Protein AF-A0A966CI33-F1 (afdb_monomer_lite)

Foldseek 3Di:
DPVVVVVVVVCVCVVVVLVVLLVCVVPDPLVRVLCCVVVVVVVVCVVVVVVDDDDDQDPVNVCCCVVVCVVVNRVVVSVVLSVVSNVDPSVVSVVVVVCVVVVVVVVCVVPVD

Secondary structure (DSSP, 8-state):
--HHHHHHHHHHHHHHHHHHHHHHHHHS-HHHHHHHHHHHHHHHHHHHHTTS-PPPPPHHHHHIIIIIIIIIIIIIHHHHHHHHHHHS-TTHHHHHHTTHHHHHHHHHHHH--

Structure (mmCIF, N/CA/C/O backbone):
data_AF-A0A966CI33-F1
#
_entry.id   AF-A0A966CI33-F1
#
loop_
_atom_site.group_PDB
_atom_site.id
_atom_site.type_symbol
_atom_site.label_atom_id
_atom_site.label_alt_id
_atom_site.label_comp_id
_atom_site.label_asym_id
_atom_site.label_entity_id
_atom_site.label_seq_id
_atom_site.pdbx_PDB_ins_code
_atom_site.Cartn_x
_atom_site.Cartn_y
_atom_site.Cartn_z
_atom_site.occupancy
_atom_site.B_iso_or_equiv
_atom_site.auth_seq_id
_atom_site.auth_comp_id
_atom_site.auth_asym_id
_atom_site.auth_atom_id
_atom_site.pdbx_PDB_model_num
ATOM 1 N N . MET A 1 1 ? -10.835 -20.663 7.888 1.00 69.69 1 MET A N 1
ATOM 2 C CA . MET A 1 1 ? -9.778 -20.765 6.856 1.00 69.69 1 MET A CA 1
ATOM 3 C C . MET A 1 1 ? -8.438 -20.854 7.567 1.00 69.69 1 MET A C 1
ATOM 5 O O . MET A 1 1 ? -8.231 -20.076 8.489 1.00 69.69 1 MET A O 1
ATOM 9 N N . ASN A 1 2 ? -7.576 -21.813 7.215 1.00 91.31 2 ASN A N 1
ATOM 10 C CA . ASN A 1 2 ? -6.251 -21.931 7.834 1.00 91.31 2 ASN A CA 1
ATOM 11 C C . ASN A 1 2 ? -5.425 -20.664 7.500 1.00 91.31 2 ASN A C 1
ATOM 13 O O . ASN A 1 2 ? -5.321 -20.342 6.313 1.00 91.31 2 ASN A O 1
ATOM 17 N N . PRO A 1 3 ? -4.858 -19.942 8.490 1.00 91.00 3 PRO A N 1
ATOM 18 C CA . PRO A 1 3 ? -4.062 -18.733 8.253 1.00 91.00 3 PRO A CA 1
ATOM 19 C C . PRO A 1 3 ? -2.930 -18.931 7.237 1.00 91.00 3 PRO A C 1
ATOM 21 O O . PRO A 1 3 ? -2.667 -18.043 6.430 1.00 91.00 3 PRO A O 1
ATOM 24 N N . ILE A 1 4 ? -2.316 -20.118 7.214 1.00 93.44 4 ILE A N 1
ATOM 25 C CA . ILE A 1 4 ? -1.235 -20.462 6.279 1.00 93.44 4 ILE A CA 1
ATOM 26 C C . ILE A 1 4 ? -1.741 -20.429 4.834 1.00 93.44 4 ILE A C 1
ATOM 28 O O . ILE A 1 4 ? -1.097 -19.857 3.959 1.00 93.44 4 ILE A O 1
ATOM 32 N N . LEU A 1 5 ? -2.931 -20.981 4.585 1.00 94.12 5 LEU A N 1
ATOM 33 C CA . LEU A 1 5 ? -3.523 -20.994 3.249 1.00 94.12 5 LEU A CA 1
ATOM 34 C C . LEU A 1 5 ? -3.827 -19.571 2.761 1.00 94.12 5 LEU A C 1
ATOM 36 O O . LEU A 1 5 ? -3.562 -19.245 1.607 1.00 94.12 5 LEU A O 1
ATOM 40 N N . ALA A 1 6 ? -4.322 -18.706 3.651 1.00 92.38 6 ALA A N 1
ATOM 41 C CA . ALA A 1 6 ? -4.566 -17.301 3.332 1.00 92.38 6 ALA A CA 1
ATOM 42 C C . ALA A 1 6 ? -3.267 -16.565 2.956 1.00 92.38 6 ALA A C 1
ATOM 44 O O . ALA A 1 6 ? -3.249 -15.805 1.988 1.00 92.38 6 ALA A O 1
ATOM 45 N N . LEU A 1 7 ? -2.171 -16.827 3.678 1.00 92.81 7 LEU A N 1
ATOM 46 C CA . LEU A 1 7 ? -0.857 -16.250 3.384 1.00 92.81 7 LEU A CA 1
ATOM 47 C C . LEU A 1 7 ? -0.289 -16.739 2.049 1.00 92.81 7 LEU A C 1
ATOM 49 O O . LEU A 1 7 ? 0.270 -15.936 1.304 1.00 92.81 7 LEU A O 1
ATOM 53 N N . ILE A 1 8 ? -0.445 -18.023 1.720 1.00 93.88 8 ILE A N 1
ATOM 54 C CA . ILE A 1 8 ? 0.005 -18.574 0.434 1.00 93.88 8 ILE A CA 1
ATOM 55 C C . ILE A 1 8 ? -0.728 -17.88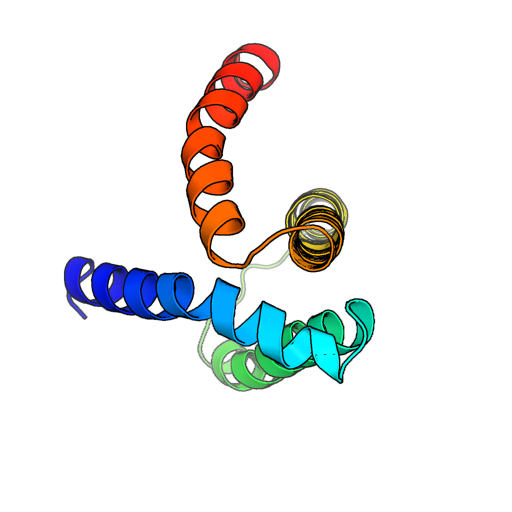5 -0.722 1.00 93.88 8 ILE A C 1
ATOM 57 O O . ILE A 1 8 ? -0.089 -17.400 -1.655 1.00 93.88 8 ILE A O 1
ATOM 61 N N . ILE A 1 9 ? -2.057 -17.769 -0.630 1.00 93.88 9 ILE A N 1
ATOM 62 C CA . ILE A 1 9 ? -2.875 -17.091 -1.646 1.00 93.88 9 ILE A CA 1
ATOM 63 C C . ILE A 1 9 ? -2.458 -15.621 -1.780 1.00 93.88 9 ILE A C 1
ATOM 65 O O . ILE A 1 9 ? -2.272 -15.130 -2.892 1.00 93.88 9 ILE A O 1
ATOM 69 N N . ALA A 1 10 ? -2.261 -14.923 -0.659 1.00 91.31 10 ALA A N 1
ATOM 70 C CA . ALA A 1 10 ? -1.833 -13.528 -0.669 1.00 91.31 10 ALA A CA 1
ATOM 71 C C . ALA A 1 10 ? -0.467 -13.344 -1.352 1.00 91.31 10 ALA A C 1
ATOM 73 O O . ALA A 1 10 ? -0.318 -12.438 -2.171 1.00 91.31 10 ALA A O 1
ATOM 74 N N . ASN A 1 11 ? 0.505 -14.215 -1.065 1.00 91.12 11 ASN A N 1
ATOM 75 C CA . ASN A 1 11 ? 1.822 -14.172 -1.703 1.00 91.12 11 ASN A CA 1
ATOM 76 C C . ASN A 1 11 ? 1.743 -14.452 -3.204 1.00 91.12 11 ASN A C 1
ATOM 78 O O . ASN A 1 11 ? 2.431 -13.794 -3.978 1.00 91.12 11 ASN A O 1
ATOM 82 N N . PHE A 1 12 ? 0.875 -15.370 -3.630 1.00 92.25 12 PHE A N 1
ATOM 83 C CA . PHE A 1 12 ? 0.664 -15.636 -5.050 1.00 92.25 12 PHE A CA 1
ATOM 84 C C . PHE A 1 12 ? 0.094 -14.408 -5.778 1.00 92.25 12 PHE A C 1
ATOM 86 O O . PHE A 1 12 ? 0.624 -13.990 -6.808 1.00 92.25 12 PHE A O 1
ATOM 93 N N . ILE A 1 13 ? -0.932 -13.770 -5.198 1.00 91.69 13 ILE A N 1
ATOM 94 C CA . ILE A 1 13 ? -1.544 -12.548 -5.743 1.00 91.69 13 ILE A CA 1
ATOM 95 C C . ILE A 1 13 ? -0.511 -11.417 -5.835 1.00 91.69 13 ILE A C 1
ATOM 97 O O . ILE A 1 13 ? -0.387 -10.774 -6.877 1.00 91.69 13 ILE A O 1
ATOM 101 N N . TRP A 1 14 ? 0.249 -11.175 -4.765 1.00 88.62 14 TRP A N 1
ATOM 102 C CA . TRP A 1 14 ? 1.248 -10.104 -4.736 1.00 88.62 14 TRP A CA 1
ATOM 103 C C . TRP A 1 14 ? 2.474 -10.393 -5.608 1.00 88.62 14 TRP A C 1
ATOM 105 O O . TRP A 1 14 ? 3.017 -9.463 -6.201 1.00 88.62 14 TRP A O 1
ATOM 115 N N . GLY A 1 15 ? 2.873 -11.658 -5.756 1.00 88.25 15 GLY A N 1
ATOM 116 C CA . GLY A 1 15 ? 3.950 -12.065 -6.660 1.00 88.25 15 GLY A CA 1
ATOM 117 C C . GLY A 1 15 ? 3.623 -11.773 -8.127 1.00 88.25 15 GLY A C 1
ATOM 118 O O . GLY A 1 15 ? 4.471 -11.270 -8.863 1.00 88.25 15 GLY A O 1
ATOM 119 N N . ALA A 1 16 ? 2.372 -11.999 -8.538 1.00 90.62 16 ALA A N 1
ATOM 120 C CA . ALA A 1 16 ? 1.898 -11.671 -9.883 1.00 90.62 16 ALA A CA 1
ATOM 121 C C . ALA A 1 16 ? 1.629 -10.167 -10.096 1.00 90.62 16 ALA A C 1
ATOM 123 O O . ALA A 1 16 ? 1.531 -9.707 -11.235 1.00 90.62 16 ALA A O 1
ATOM 124 N N . ALA A 1 17 ? 1.520 -9.378 -9.024 1.00 90.38 17 ALA A N 1
ATOM 125 C CA . ALA A 1 17 ? 1.068 -7.994 -9.102 1.00 90.38 17 ALA A CA 1
ATOM 126 C C . ALA A 1 17 ? 2.046 -7.073 -9.855 1.00 90.38 17 ALA A C 1
ATOM 128 O O . ALA A 1 17 ? 1.612 -6.279 -10.685 1.00 90.38 17 ALA A O 1
ATOM 129 N N . SER A 1 18 ? 3.360 -7.178 -9.616 1.00 88.50 18 SER A N 1
ATOM 130 C CA . SER A 1 18 ? 4.355 -6.287 -10.245 1.00 88.50 18 SER A CA 1
ATOM 131 C C . SER A 1 18 ? 4.385 -6.386 -11.782 1.00 88.50 18 SER A C 1
ATOM 133 O O . SER A 1 18 ? 4.349 -5.337 -12.431 1.00 88.50 18 SER A O 1
ATOM 135 N N . PRO A 1 19 ? 4.398 -7.588 -12.401 1.00 90.44 19 PRO A N 1
ATOM 136 C CA . PRO A 1 19 ? 4.232 -7.729 -13.850 1.00 90.44 19 PRO A CA 1
ATOM 137 C C . PRO A 1 19 ? 2.901 -7.175 -14.372 1.00 90.44 19 PRO A C 1
ATOM 139 O O . PRO A 1 19 ? 2.898 -6.433 -15.351 1.00 90.44 19 PRO A O 1
ATOM 142 N N . VAL A 1 20 ? 1.784 -7.473 -13.698 1.00 91.75 20 VAL A N 1
ATOM 143 C CA . VAL A 1 20 ? 0.445 -7.009 -14.106 1.00 91.75 20 VAL A CA 1
ATOM 144 C C . VAL A 1 20 ? 0.346 -5.483 -14.059 1.00 91.75 20 VAL A C 1
ATOM 146 O O . VAL A 1 20 ? -0.175 -4.870 -14.987 1.00 91.75 20 VAL A O 1
ATOM 149 N N . PHE A 1 21 ? 0.883 -4.846 -13.016 1.00 90.69 21 PHE A N 1
ATOM 150 C CA . PHE A 1 21 ? 0.913 -3.387 -12.923 1.00 90.69 21 PHE A CA 1
ATOM 151 C C . PHE A 1 21 ? 1.814 -2.764 -13.979 1.00 90.69 21 PHE A C 1
ATOM 153 O O . PHE A 1 21 ? 1.438 -1.745 -14.547 1.00 90.69 21 PHE A O 1
ATOM 160 N N . LYS A 1 22 ? 2.972 -3.366 -14.274 1.00 88.19 22 LYS A N 1
ATOM 161 C CA . LYS A 1 22 ? 3.854 -2.870 -15.335 1.00 88.19 22 LYS A CA 1
ATOM 162 C C . LYS A 1 22 ? 3.141 -2.885 -16.688 1.00 88.19 22 LYS A C 1
ATOM 164 O O . LYS A 1 22 ? 3.172 -1.871 -17.372 1.00 88.19 22 LYS A O 1
ATOM 169 N N . PHE A 1 23 ? 2.457 -3.982 -17.010 1.00 91.56 23 PHE A N 1
ATOM 170 C CA . PHE A 1 23 ? 1.655 -4.107 -18.226 1.00 91.56 23 PHE A CA 1
ATOM 171 C C . PHE A 1 23 ? 0.497 -3.096 -18.265 1.00 91.56 23 PHE A C 1
ATOM 173 O O . PHE A 1 23 ? 0.302 -2.398 -19.253 1.00 91.56 23 PHE A O 1
ATOM 180 N N . ALA A 1 24 ? -0.248 -2.945 -17.166 1.00 89.88 24 ALA A N 1
ATOM 181 C CA . ALA A 1 24 ? -1.338 -1.970 -17.094 1.00 89.88 24 ALA A CA 1
ATOM 182 C C . ALA A 1 24 ? -0.845 -0.522 -17.278 1.00 89.88 24 ALA A C 1
ATOM 184 O O . ALA A 1 24 ? -1.530 0.285 -17.906 1.00 89.88 24 ALA A O 1
ATOM 185 N N . LEU A 1 25 ? 0.351 -0.202 -16.774 1.00 89.12 25 LEU A N 1
ATOM 186 C CA . LEU A 1 25 ? 0.977 1.116 -16.899 1.00 89.12 25 LEU A CA 1
ATOM 187 C C . LEU A 1 25 ? 1.398 1.480 -18.332 1.00 89.12 25 LEU A C 1
ATOM 189 O O . LEU A 1 25 ? 1.715 2.644 -18.567 1.00 89.12 25 LEU A O 1
ATOM 193 N N . GLU A 1 26 ? 1.396 0.536 -19.279 1.00 88.88 26 GLU A N 1
ATOM 194 C CA . GLU A 1 26 ? 1.644 0.829 -20.700 1.00 88.88 26 GLU A CA 1
ATOM 195 C C . GLU A 1 26 ? 0.490 1.623 -21.325 1.00 88.88 26 GLU A C 1
ATOM 197 O O . GLU A 1 26 ? 0.719 2.479 -22.174 1.00 88.88 26 GLU A O 1
ATOM 202 N N . ASN A 1 27 ? -0.743 1.372 -20.871 1.00 91.31 27 ASN A N 1
ATOM 203 C CA . ASN A 1 27 ? -1.957 1.959 -21.446 1.00 91.31 27 ASN A CA 1
ATOM 204 C C . ASN A 1 27 ? -2.722 2.858 -20.463 1.00 91.31 27 ASN A C 1
ATOM 206 O O . ASN A 1 27 ? -3.547 3.670 -20.877 1.00 91.31 27 ASN A O 1
ATOM 210 N N . ILE A 1 28 ? -2.479 2.713 -19.156 1.00 90.44 28 ILE A N 1
ATOM 211 C CA . ILE A 1 28 ? -3.224 3.403 -18.100 1.00 90.44 28 ILE A CA 1
ATOM 212 C C . ILE A 1 28 ? -2.262 4.257 -1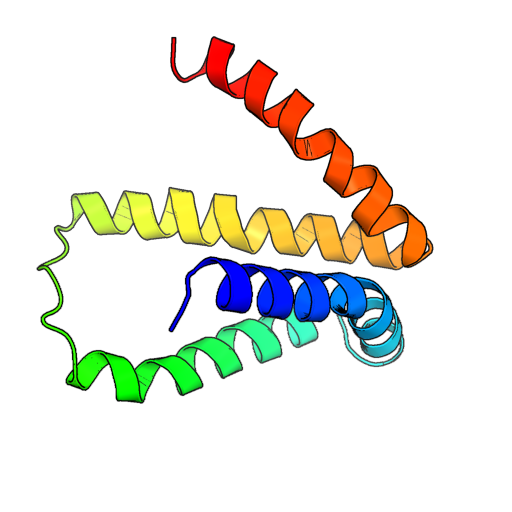7.265 1.00 90.44 28 ILE A C 1
ATOM 214 O O . ILE A 1 28 ? -1.306 3.726 -16.695 1.00 90.44 28 ILE A O 1
ATOM 218 N N . PRO A 1 29 ? -2.524 5.567 -17.102 1.00 88.12 29 PRO A N 1
ATOM 219 C CA . PRO A 1 29 ? -1.723 6.415 -16.228 1.00 88.12 29 PRO A CA 1
ATOM 220 C C . PRO A 1 29 ? -1.698 5.913 -14.768 1.00 88.12 29 PRO A C 1
ATOM 222 O O . PRO A 1 29 ? -2.721 5.431 -14.270 1.00 88.12 29 PRO A O 1
ATOM 225 N N . PRO A 1 30 ? -0.588 6.104 -14.026 1.00 85.69 30 PRO A N 1
ATOM 226 C CA . PRO A 1 30 ? -0.430 5.643 -12.641 1.00 85.69 30 PRO A CA 1
ATOM 227 C C . PRO A 1 30 ? -1.568 6.019 -11.694 1.00 85.69 30 PRO A C 1
ATOM 229 O O . PRO A 1 30 ? -2.053 5.185 -10.931 1.00 85.69 30 PRO A O 1
ATOM 232 N N . PHE A 1 31 ? -2.007 7.277 -11.742 1.00 84.94 31 PHE A N 1
ATOM 233 C CA . PHE A 1 31 ? -3.053 7.778 -10.854 1.00 84.94 31 PHE A CA 1
ATOM 234 C C . PHE A 1 31 ? -4.423 7.195 -11.190 1.00 84.94 31 PHE A C 1
ATOM 236 O O . PHE A 1 31 ? -5.186 6.878 -10.282 1.00 84.94 31 PHE A O 1
ATOM 243 N N . THR A 1 32 ? -4.711 6.980 -12.474 1.00 88.31 32 THR A N 1
ATOM 244 C CA . THR A 1 32 ? -5.938 6.313 -12.921 1.00 88.31 32 THR A CA 1
ATOM 245 C C . THR A 1 32 ? -5.946 4.853 -12.479 1.00 88.31 32 THR A C 1
ATOM 247 O O . THR A 1 32 ? -6.945 4.378 -11.944 1.00 88.31 32 THR A O 1
ATOM 250 N N . LEU A 1 33 ? -4.815 4.152 -12.614 1.00 88.25 33 LEU A N 1
ATOM 251 C CA . LEU A 1 33 ? -4.671 2.775 -12.145 1.00 88.25 33 LEU A CA 1
ATOM 252 C C . LEU A 1 33 ? -4.829 2.674 -10.618 1.00 88.25 33 LEU A C 1
ATOM 254 O O . LEU A 1 33 ? -5.531 1.788 -10.128 1.00 88.25 33 LEU A O 1
ATOM 258 N N . ALA A 1 34 ? -4.227 3.601 -9.862 1.00 87.94 34 ALA A N 1
ATOM 259 C CA . ALA A 1 34 ? -4.408 3.694 -8.414 1.00 87.94 34 ALA A CA 1
ATOM 260 C C . ALA A 1 34 ? -5.882 3.927 -8.054 1.00 87.94 34 ALA A C 1
ATOM 262 O O . ALA A 1 34 ? -6.426 3.218 -7.208 1.00 87.94 34 ALA A O 1
ATOM 263 N N . PHE A 1 35 ? -6.536 4.883 -8.721 1.00 88.25 35 PHE A N 1
ATOM 264 C CA . PHE A 1 35 ? -7.938 5.207 -8.489 1.00 88.25 35 PHE A CA 1
ATOM 265 C C . PHE A 1 35 ? -8.835 3.992 -8.720 1.00 88.25 35 PHE A C 1
ATOM 267 O O . PHE A 1 35 ? -9.562 3.608 -7.809 1.00 88.25 35 PHE A O 1
ATOM 274 N N . ILE A 1 36 ? -8.727 3.329 -9.877 1.00 90.38 36 ILE A N 1
ATOM 275 C CA . ILE A 1 36 ? -9.512 2.126 -10.196 1.00 90.38 36 ILE A CA 1
ATOM 276 C C . ILE A 1 36 ? -9.304 1.045 -9.127 1.00 90.38 36 ILE A C 1
ATOM 278 O O . ILE A 1 36 ? -10.272 0.445 -8.660 1.00 90.38 36 ILE A O 1
ATOM 282 N N . ARG A 1 37 ? -8.056 0.825 -8.690 1.00 87.25 37 ARG A N 1
ATOM 283 C CA . ARG A 1 37 ? -7.721 -0.183 -7.675 1.00 87.25 37 ARG A CA 1
ATOM 284 C C . ARG A 1 37 ? -8.379 0.110 -6.325 1.00 87.25 37 ARG A C 1
ATOM 286 O O . ARG A 1 37 ? -9.009 -0.779 -5.757 1.00 87.25 37 ARG A O 1
ATOM 293 N N . PHE A 1 38 ? -8.223 1.323 -5.795 1.00 88.31 38 PHE A N 1
ATOM 294 C CA . PHE A 1 38 ? -8.727 1.664 -4.460 1.00 88.31 38 PHE A CA 1
ATOM 295 C C . PHE A 1 38 ? -10.231 1.932 -4.443 1.00 88.31 38 PHE A C 1
ATOM 297 O O . PHE A 1 38 ? -10.895 1.562 -3.478 1.00 88.31 38 PHE A O 1
ATOM 304 N N . PHE A 1 39 ? -10.780 2.504 -5.513 1.00 89.88 39 PHE A N 1
ATOM 305 C CA . PHE A 1 39 ? -12.219 2.697 -5.674 1.00 89.88 39 PHE A CA 1
ATOM 306 C C . PHE A 1 39 ? -12.950 1.364 -5.877 1.00 89.88 39 PHE A C 1
ATOM 308 O O . PHE A 1 39 ? -13.978 1.110 -5.255 1.00 89.88 39 PHE A O 1
ATOM 315 N N . GLY A 1 40 ? -12.391 0.461 -6.688 1.00 90.88 40 GLY A N 1
ATOM 316 C CA . GLY A 1 40 ? -12.924 -0.893 -6.837 1.00 90.88 40 GLY A CA 1
ATOM 317 C C . GLY A 1 40 ? -12.873 -1.673 -5.523 1.00 90.88 40 GLY A C 1
ATOM 318 O O . GLY A 1 40 ? -13.859 -2.298 -5.134 1.00 90.88 40 GLY A O 1
ATOM 319 N N . ALA A 1 41 ? -11.756 -1.586 -4.791 1.00 89.12 41 ALA A N 1
ATOM 320 C CA . ALA A 1 41 ? -11.645 -2.199 -3.472 1.00 89.12 41 ALA A CA 1
ATOM 321 C C . ALA A 1 41 ? -12.679 -1.628 -2.490 1.00 89.12 41 ALA A C 1
ATOM 323 O O . ALA A 1 41 ? -13.358 -2.402 -1.821 1.00 89.12 41 ALA A O 1
ATOM 324 N N . SER A 1 42 ? -12.849 -0.304 -2.418 1.00 89.06 42 SER A N 1
ATOM 325 C CA . SER A 1 42 ? -13.817 0.298 -1.497 1.00 89.06 42 SER A CA 1
ATOM 326 C C . SER A 1 42 ? -15.244 -0.167 -1.792 1.00 89.06 42 SER A C 1
ATOM 328 O O . SER A 1 42 ? -15.928 -0.593 -0.865 1.00 89.06 42 SER A O 1
ATOM 330 N N . LEU A 1 43 ? -15.654 -0.207 -3.065 1.00 91.81 43 LEU A N 1
ATOM 331 C CA . LEU A 1 43 ? -16.946 -0.752 -3.500 1.00 91.81 43 LEU A CA 1
ATOM 332 C C . LEU A 1 43 ? -17.144 -2.212 -3.078 1.00 91.81 43 LEU A C 1
ATOM 334 O O . LEU A 1 43 ? -18.204 -2.562 -2.559 1.00 91.81 43 LEU A O 1
ATOM 338 N N . LEU A 1 44 ? -16.119 -3.053 -3.251 1.00 90.75 44 LEU A N 1
ATOM 339 C CA . LEU A 1 44 ? -16.158 -4.456 -2.831 1.00 90.75 44 LEU A CA 1
ATOM 340 C C . LEU A 1 44 ? -16.294 -4.608 -1.314 1.00 90.75 44 LEU A C 1
ATOM 342 O O . LEU A 1 44 ? -16.933 -5.552 -0.857 1.00 90.75 44 LEU A O 1
ATOM 346 N N . PHE A 1 45 ? -15.726 -3.688 -0.529 1.00 87.31 45 PHE A N 1
ATOM 347 C CA . PHE A 1 45 ? -15.797 -3.730 0.931 1.00 87.31 45 PHE A CA 1
ATOM 348 C C . PHE A 1 45 ? -17.130 -3.221 1.504 1.00 87.31 45 PHE A C 1
ATOM 350 O O . PHE A 1 45 ? -17.502 -3.659 2.593 1.00 87.31 45 PHE A O 1
ATOM 357 N N . ILE A 1 46 ? -17.890 -2.379 0.789 1.00 86.31 46 ILE A N 1
ATOM 358 C CA . ILE A 1 46 ? -19.196 -1.845 1.238 1.00 86.31 46 ILE A CA 1
ATOM 359 C C . ILE A 1 46 ? -20.160 -2.920 1.781 1.00 86.31 46 ILE A C 1
ATOM 361 O O . ILE A 1 46 ? -20.670 -2.736 2.890 1.00 86.31 46 ILE A O 1
ATOM 365 N N . PRO A 1 47 ? -20.444 -4.037 1.081 1.00 85.25 47 PRO A N 1
ATOM 366 C CA . PRO A 1 47 ? -21.384 -5.039 1.585 1.00 85.25 47 PRO A CA 1
ATOM 367 C C . PRO A 1 47 ? -20.924 -5.695 2.892 1.00 85.25 47 PRO A C 1
ATOM 369 O O . PRO A 1 47 ? -21.768 -6.040 3.716 1.00 85.25 47 PRO A O 1
ATOM 372 N N . PHE A 1 48 ? -19.615 -5.798 3.136 1.00 83.81 48 PHE A N 1
ATOM 373 C CA . PHE A 1 48 ? -19.063 -6.382 4.363 1.00 83.81 48 PHE A CA 1
ATOM 374 C C . PHE A 1 48 ? -19.185 -5.458 5.580 1.00 83.81 48 PHE A C 1
ATOM 376 O O . PHE A 1 48 ? -19.154 -5.939 6.712 1.00 83.81 48 PHE A O 1
ATOM 383 N N . ILE A 1 49 ? -19.369 -4.150 5.368 1.00 81.56 49 ILE A N 1
ATOM 384 C CA . ILE A 1 49 ? -19.570 -3.171 6.447 1.00 81.56 49 ILE A CA 1
ATOM 385 C C . ILE A 1 49 ? -20.859 -3.477 7.217 1.00 81.56 49 ILE A C 1
ATOM 387 O O . ILE A 1 49 ? -20.888 -3.360 8.436 1.00 81.56 49 ILE A O 1
ATOM 391 N N . LYS A 1 50 ? -21.912 -3.936 6.527 1.00 71.06 50 LYS A N 1
ATOM 392 C CA . LYS A 1 50 ? -23.207 -4.251 7.157 1.00 71.06 50 LYS A CA 1
ATOM 393 C C . LYS A 1 50 ? -23.162 -5.471 8.085 1.00 71.06 50 LYS A C 1
ATOM 395 O O . LYS A 1 50 ? -24.082 -5.663 8.868 1.00 71.06 50 LYS A O 1
ATOM 400 N N . TRP A 1 51 ? -22.123 -6.298 7.976 1.00 71.00 51 TRP A N 1
ATOM 401 C CA . TRP A 1 51 ? -22.002 -7.582 8.673 1.00 71.00 51 TRP A CA 1
ATOM 402 C C . TRP A 1 51 ? -21.063 -7.493 9.880 1.00 71.00 51 TRP A C 1
ATOM 404 O O . TRP A 1 51 ? -20.793 -8.501 10.529 1.00 71.00 51 TRP A O 1
ATOM 414 N N . ARG A 1 52 ? -20.523 -6.303 10.166 1.00 74.12 52 ARG A N 1
ATOM 415 C CA . ARG A 1 52 ? -19.591 -6.070 11.267 1.00 74.12 52 ARG A CA 1
ATOM 416 C C . ARG A 1 52 ? -20.089 -4.941 12.149 1.00 74.12 52 ARG A C 1
ATOM 418 O O . ARG A 1 52 ? -20.494 -3.892 11.657 1.00 74.12 52 ARG A O 1
ATOM 425 N N . GLU A 1 53 ? -19.981 -5.139 13.457 1.00 73.50 53 GLU A N 1
ATOM 426 C CA . GLU A 1 53 ? -20.075 -4.037 14.404 1.00 73.50 53 GLU A CA 1
ATOM 427 C C . GLU A 1 53 ? -18.872 -3.117 14.185 1.00 73.50 53 GLU A C 1
ATOM 429 O O . GLU A 1 53 ? -17.722 -3.489 14.425 1.00 73.50 53 GLU A O 1
ATOM 434 N N . LEU A 1 54 ? -19.133 -1.929 13.645 1.00 72.19 54 LEU A N 1
ATOM 435 C CA . LEU A 1 54 ? -18.108 -0.912 13.476 1.00 72.19 54 LEU A CA 1
ATOM 436 C C . LEU A 1 54 ? -17.865 -0.238 14.821 1.00 72.19 54 LEU A C 1
ATOM 438 O O . LEU A 1 54 ? -18.775 0.341 15.418 1.00 72.19 54 LEU A O 1
ATOM 442 N N . THR A 1 55 ? -16.620 -0.269 15.2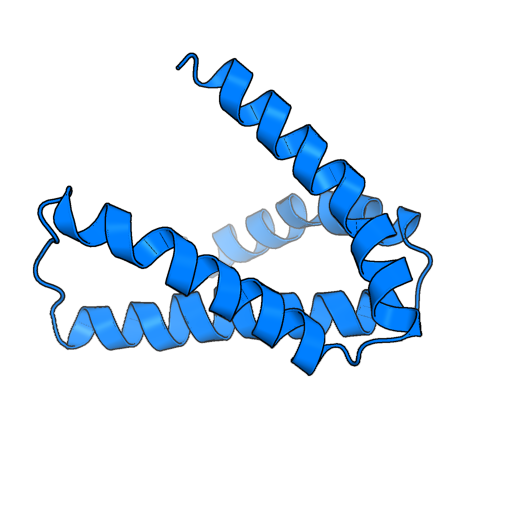81 1.00 74.50 55 THR A N 1
ATOM 443 C CA . THR A 1 55 ? -16.185 0.521 16.428 1.00 74.50 55 THR A CA 1
ATOM 444 C C . THR A 1 55 ? -16.406 2.004 16.127 1.00 74.50 55 THR A C 1
ATOM 446 O O . THR A 1 55 ? -16.065 2.480 15.042 1.00 74.50 55 THR A O 1
ATOM 449 N N . LYS A 1 56 ? -16.980 2.758 17.074 1.00 76.06 56 LYS A N 1
ATOM 450 C CA . LYS A 1 56 ? -17.125 4.213 16.923 1.00 76.06 56 LYS A CA 1
ATOM 451 C C . LYS A 1 56 ? -15.736 4.845 16.821 1.00 76.06 56 LYS A C 1
ATOM 453 O O . LYS A 1 56 ? -14.928 4.705 17.731 1.00 76.06 56 LYS A O 1
ATOM 458 N N . ILE A 1 57 ? -15.482 5.532 15.711 1.00 78.31 57 ILE A N 1
ATOM 459 C CA . ILE A 1 57 ? -14.221 6.230 15.444 1.00 78.31 57 ILE A CA 1
ATOM 460 C C . ILE A 1 57 ? -14.319 7.636 16.044 1.00 78.31 57 ILE A C 1
ATOM 462 O O . ILE A 1 57 ? -15.233 8.392 15.704 1.00 78.31 57 ILE A O 1
ATOM 466 N N . THR A 1 58 ? -13.388 7.999 16.924 1.00 84.12 58 THR A N 1
ATOM 467 C CA . THR A 1 58 ? -13.326 9.342 17.520 1.00 84.12 58 THR A CA 1
ATOM 468 C C . THR A 1 58 ? -12.748 10.338 16.509 1.00 84.12 58 THR A C 1
ATOM 470 O O . THR A 1 58 ? -11.989 9.961 15.618 1.00 84.12 58 THR A O 1
ATOM 473 N N . GLN A 1 59 ? -13.034 11.639 16.639 1.00 75.69 59 GLN A N 1
ATOM 474 C CA . GLN A 1 59 ? -12.447 12.665 15.755 1.00 75.69 59 GLN A CA 1
ATOM 475 C C . GLN A 1 59 ? -10.903 12.646 15.742 1.00 75.69 59 GLN A C 1
ATOM 477 O O . GLN A 1 59 ? -10.297 12.881 14.700 1.00 75.69 59 GLN A O 1
ATOM 482 N N . GLY A 1 60 ? -10.257 12.299 16.864 1.00 76.25 60 GLY A N 1
ATOM 483 C CA . GLY A 1 60 ? -8.799 12.124 16.926 1.00 76.25 60 GLY A CA 1
ATOM 484 C C . GLY A 1 60 ? -8.282 10.899 16.158 1.00 76.25 60 GLY A C 1
ATOM 485 O O . GLY A 1 60 ? -7.184 10.937 15.599 1.00 76.25 60 GLY A O 1
ATOM 486 N N . ASP A 1 61 ? -9.084 9.839 16.062 1.00 81.06 61 ASP A N 1
ATOM 487 C CA . ASP A 1 61 ? -8.739 8.627 15.312 1.00 81.06 61 ASP A CA 1
ATOM 488 C C . ASP A 1 61 ? -8.842 8.871 13.805 1.00 81.06 61 ASP A C 1
ATOM 490 O O . ASP A 1 61 ? -8.015 8.378 13.039 1.00 81.06 61 ASP A O 1
ATOM 494 N N . TRP A 1 62 ? -9.788 9.713 13.375 1.00 83.06 62 TRP A N 1
ATOM 495 C CA . TRP A 1 62 ? -9.907 10.135 11.979 1.00 83.06 62 TRP A CA 1
ATOM 496 C C . TRP A 1 62 ? -8.641 10.809 11.458 1.00 83.06 62 TRP A C 1
ATOM 498 O O . TRP A 1 62 ? -8.203 10.502 10.351 1.00 83.06 62 TRP A O 1
ATOM 508 N N . VAL A 1 63 ? -8.006 11.671 12.257 1.00 84.38 63 VAL A N 1
ATOM 509 C CA . VAL A 1 63 ? -6.742 12.317 11.869 1.00 84.38 63 VAL A CA 1
ATOM 510 C C . VAL A 1 63 ? -5.639 11.273 11.676 1.00 84.38 63 VAL A C 1
ATOM 512 O O . VAL A 1 63 ? -4.920 11.317 10.678 1.00 84.38 63 VAL A O 1
ATOM 515 N N . ARG A 1 64 ? -5.535 10.288 12.578 1.00 83.44 64 ARG A N 1
ATOM 516 C CA . ARG A 1 64 ? -4.549 9.198 12.472 1.00 83.44 64 ARG A CA 1
ATOM 517 C C . ARG A 1 64 ? -4.801 8.311 11.253 1.00 83.44 64 ARG A C 1
ATOM 519 O O . ARG A 1 64 ? -3.854 7.973 10.548 1.00 83.44 64 ARG A O 1
ATOM 526 N N . ILE A 1 65 ? -6.060 7.977 10.977 1.00 85.06 65 ILE A N 1
ATOM 527 C CA . ILE A 1 65 ? -6.454 7.159 9.824 1.00 85.06 65 ILE A CA 1
ATOM 528 C C . ILE A 1 65 ? -6.167 7.902 8.514 1.00 85.06 65 ILE A C 1
ATOM 530 O O . ILE A 1 65 ? -5.566 7.334 7.604 1.00 85.06 65 ILE A O 1
ATOM 534 N N . ILE A 1 66 ? -6.557 9.174 8.412 1.00 84.19 66 ILE A N 1
ATOM 535 C CA . ILE A 1 66 ? -6.401 9.957 7.181 1.00 84.19 66 ILE A CA 1
ATOM 536 C C . ILE A 1 66 ? -4.923 10.268 6.922 1.00 84.19 66 ILE A C 1
ATOM 538 O O . ILE A 1 66 ? -4.413 9.982 5.840 1.00 84.19 66 ILE A O 1
ATOM 542 N N . ILE A 1 67 ? -4.214 10.828 7.903 1.00 82.75 67 ILE A N 1
ATOM 543 C CA . ILE A 1 67 ? -2.832 11.283 7.704 1.00 82.75 67 ILE A CA 1
ATOM 544 C C . ILE A 1 67 ? -1.859 10.101 7.754 1.00 82.75 67 ILE A C 1
ATOM 546 O O . ILE A 1 67 ? -1.015 9.949 6.871 1.00 82.75 67 ILE A O 1
ATOM 550 N N . GLY A 1 68 ? -1.978 9.246 8.769 1.00 81.31 68 GLY A N 1
ATOM 551 C CA . GLY A 1 68 ? -1.054 8.136 8.991 1.00 81.31 68 GLY A CA 1
ATOM 552 C C . GLY A 1 68 ? -1.265 6.986 8.012 1.00 81.31 68 GLY A C 1
ATOM 553 O O . GLY A 1 68 ? -0.322 6.534 7.367 1.00 81.31 68 GLY A O 1
ATOM 554 N N . SER A 1 69 ? -2.501 6.508 7.871 1.00 82.75 69 SER A N 1
ATOM 555 C CA . SER A 1 69 ? -2.772 5.324 7.048 1.00 82.75 69 SER A CA 1
ATOM 556 C C . SER A 1 69 ? -3.050 5.674 5.588 1.00 82.75 69 SER A C 1
ATOM 558 O O . SER A 1 69 ? -2.390 5.136 4.703 1.00 82.75 69 SER A O 1
ATOM 560 N N . ALA A 1 70 ? -3.994 6.575 5.306 1.00 84.56 70 ALA A N 1
ATOM 561 C CA . ALA A 1 70 ? -4.401 6.849 3.928 1.00 84.56 70 ALA A CA 1
ATOM 562 C C . ALA A 1 70 ? -3.345 7.657 3.157 1.00 84.56 70 ALA A C 1
ATOM 564 O O . ALA A 1 70 ? -2.979 7.280 2.044 1.00 84.56 70 ALA A O 1
ATOM 565 N N . PHE A 1 71 ? -2.814 8.733 3.743 1.00 83.56 71 PHE A N 1
ATOM 566 C CA . PHE A 1 71 ? -1.823 9.566 3.065 1.00 83.56 71 PHE A CA 1
ATOM 567 C C . PHE A 1 71 ? -0.423 8.937 3.090 1.00 83.56 71 PHE A C 1
ATOM 569 O O . PHE A 1 71 ? 0.094 8.547 2.043 1.00 83.56 71 PHE A O 1
ATOM 576 N N . LEU A 1 72 ? 0.183 8.786 4.271 1.00 83.62 72 LEU A N 1
ATOM 577 C CA . LEU A 1 72 ? 1.543 8.244 4.391 1.00 83.62 72 LEU A CA 1
ATOM 578 C C . LEU A 1 72 ? 1.617 6.757 4.019 1.00 83.62 72 LEU A C 1
ATOM 580 O O . LEU A 1 72 ? 2.501 6.351 3.268 1.00 83.62 72 LEU A O 1
ATOM 584 N N . GLY A 1 73 ? 0.686 5.946 4.523 1.00 82.00 73 GLY A N 1
ATOM 585 C CA . GLY A 1 73 ? 0.707 4.499 4.310 1.00 82.00 73 GLY A CA 1
ATOM 586 C C . GLY A 1 73 ? 0.357 4.075 2.884 1.00 82.00 73 GLY A C 1
ATOM 587 O O . GLY A 1 73 ? 1.020 3.201 2.332 1.00 82.00 73 GLY A O 1
ATOM 588 N N . VAL A 1 74 ? -0.667 4.682 2.277 1.00 85.56 74 VAL A N 1
ATOM 589 C CA . VAL A 1 74 ? -1.194 4.235 0.977 1.00 85.56 74 VAL A CA 1
ATOM 590 C C . VAL A 1 74 ? -0.794 5.167 -0.161 1.00 85.56 74 VAL A C 1
ATOM 592 O O . VAL A 1 74 ? -0.179 4.705 -1.121 1.00 85.56 74 VAL A O 1
ATOM 595 N N . PHE A 1 75 ? -1.120 6.460 -0.081 1.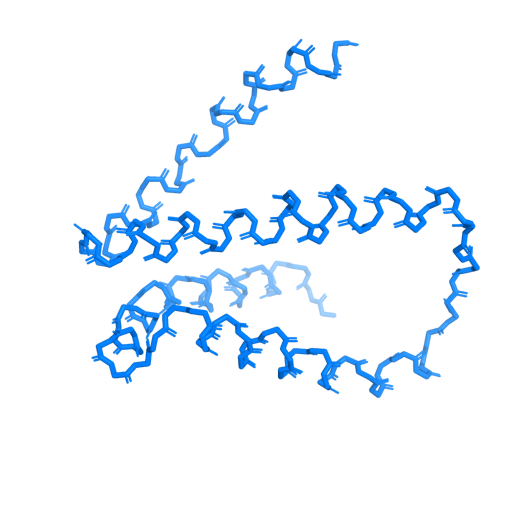00 86.06 75 PHE A N 1
ATOM 596 C CA . PHE A 1 75 ? -0.898 7.392 -1.191 1.00 86.06 75 PHE A CA 1
ATOM 597 C C . PHE A 1 75 ? 0.590 7.581 -1.504 1.00 86.06 75 PHE A C 1
ATOM 599 O O . PHE A 1 75 ? 1.006 7.399 -2.647 1.00 86.06 75 PHE A O 1
ATOM 606 N N . VAL A 1 76 ? 1.407 7.887 -0.494 1.00 87.94 76 VAL A N 1
ATOM 607 C CA . VAL A 1 76 ? 2.854 8.068 -0.677 1.00 87.94 76 VAL A CA 1
ATOM 608 C C . VAL A 1 76 ? 3.496 6.769 -1.171 1.00 87.94 76 VAL A C 1
ATOM 610 O O . VAL A 1 76 ? 4.268 6.788 -2.131 1.00 87.94 76 VAL A O 1
ATOM 613 N N . ASN A 1 77 ? 3.128 5.627 -0.581 1.00 88.75 77 ASN A N 1
ATOM 614 C CA . ASN A 1 77 ? 3.644 4.324 -0.990 1.00 88.75 77 ASN A CA 1
ATOM 615 C C . ASN A 1 77 ? 3.324 4.005 -2.459 1.00 88.75 77 ASN A C 1
ATOM 617 O O . ASN A 1 77 ? 4.236 3.703 -3.228 1.00 88.75 77 ASN A O 1
ATOM 621 N N . ILE A 1 78 ? 2.054 4.113 -2.869 1.00 88.38 78 ILE A N 1
ATOM 622 C CA . ILE A 1 78 ? 1.645 3.762 -4.234 1.00 88.38 78 ILE A CA 1
ATOM 623 C C . ILE A 1 78 ? 2.210 4.742 -5.266 1.00 88.38 78 ILE A C 1
ATOM 625 O O . ILE A 1 78 ? 2.575 4.329 -6.367 1.00 88.38 78 ILE A O 1
ATOM 629 N N . PHE A 1 79 ? 2.334 6.023 -4.903 1.00 88.44 79 PHE A N 1
ATOM 630 C CA . PHE A 1 79 ? 2.911 7.048 -5.764 1.00 88.44 79 PHE A CA 1
ATOM 631 C C . PHE A 1 79 ? 4.371 6.729 -6.101 1.00 88.44 79 PHE A C 1
ATOM 633 O O . PHE A 1 79 ? 4.727 6.623 -7.277 1.00 88.44 79 PHE A O 1
ATOM 640 N N . PHE A 1 80 ? 5.205 6.493 -5.083 1.00 89.25 80 PHE A N 1
ATOM 641 C CA . PHE A 1 80 ? 6.605 6.123 -5.298 1.00 89.25 80 PHE A CA 1
ATOM 642 C C . PHE A 1 80 ? 6.751 4.750 -5.956 1.00 89.25 80 PHE A C 1
ATOM 644 O O . PHE A 1 80 ? 7.621 4.579 -6.812 1.00 89.25 80 PHE A O 1
ATOM 651 N N . PHE A 1 81 ? 5.884 3.792 -5.619 1.00 88.75 81 PHE A N 1
ATOM 652 C CA . PHE A 1 81 ? 5.888 2.472 -6.241 1.00 88.75 81 PHE A CA 1
ATOM 653 C C . PHE A 1 81 ? 5.645 2.555 -7.750 1.00 88.75 81 PHE A C 1
ATOM 655 O O . PHE A 1 81 ? 6.437 2.013 -8.517 1.00 88.75 81 PHE A O 1
ATOM 662 N N . PHE A 1 82 ? 4.603 3.259 -8.204 1.00 87.31 82 PHE A N 1
ATOM 663 C CA . PHE A 1 82 ? 4.337 3.380 -9.638 1.00 87.31 82 PHE A CA 1
ATOM 664 C C . PHE A 1 82 ? 5.381 4.222 -10.368 1.00 87.31 82 PHE A C 1
ATOM 666 O O . PHE A 1 82 ? 5.772 3.854 -11.476 1.00 87.31 82 PHE A O 1
ATOM 673 N N . LEU A 1 83 ? 5.891 5.290 -9.749 1.00 87.50 83 LEU A N 1
ATOM 674 C CA . LEU A 1 83 ? 6.984 6.074 -10.324 1.00 87.50 83 LEU A CA 1
ATOM 675 C C . LEU A 1 83 ? 8.244 5.216 -10.531 1.00 87.50 83 LEU A C 1
ATOM 677 O O . LEU A 1 83 ? 8.868 5.264 -11.591 1.00 87.50 83 LEU A O 1
ATOM 681 N N . GLY A 1 84 ? 8.600 4.400 -9.535 1.00 86.94 84 GLY A N 1
ATOM 682 C CA . GLY A 1 84 ? 9.708 3.454 -9.627 1.00 86.94 84 GLY A CA 1
ATOM 683 C C . GLY A 1 84 ? 9.449 2.364 -10.666 1.00 86.94 84 GLY A C 1
ATOM 684 O O . GLY A 1 84 ? 10.311 2.094 -11.500 1.00 86.94 84 GLY A O 1
ATOM 685 N N . LEU A 1 85 ? 8.242 1.790 -10.672 1.00 87.31 85 LEU A N 1
ATOM 686 C CA . LEU A 1 85 ? 7.851 0.719 -11.587 1.00 87.31 85 LEU A CA 1
ATOM 687 C C . LEU A 1 85 ? 7.865 1.168 -13.052 1.00 87.31 85 LEU A C 1
ATOM 689 O O . LEU A 1 85 ? 8.236 0.386 -13.923 1.00 87.31 85 LEU A O 1
ATOM 693 N N . GLN A 1 86 ? 7.530 2.424 -13.354 1.00 84.25 86 GLN A N 1
ATOM 694 C CA . GLN A 1 86 ? 7.680 2.964 -14.709 1.00 84.25 86 GLN A CA 1
ATOM 695 C C . GLN A 1 86 ? 9.145 2.997 -15.162 1.00 84.25 86 GLN A C 1
ATOM 697 O O . GLN A 1 86 ? 9.427 2.680 -16.316 1.00 84.25 86 GLN A O 1
ATOM 702 N N . ARG A 1 87 ? 10.076 3.296 -14.249 1.00 86.50 87 ARG A N 1
ATOM 703 C CA . ARG A 1 87 ? 11.510 3.468 -14.538 1.00 86.50 87 ARG A CA 1
ATOM 704 C C . ARG A 1 87 ? 12.339 2.183 -14.468 1.00 86.50 87 ARG A C 1
ATOM 706 O O . ARG A 1 87 ? 13.522 2.217 -14.784 1.00 86.50 87 ARG A O 1
ATOM 713 N N . THR A 1 88 ? 11.753 1.066 -14.048 1.00 88.69 88 THR A N 1
ATOM 714 C CA . THR A 1 88 ? 12.464 -0.208 -13.865 1.00 88.69 88 THR A CA 1
ATOM 715 C C . THR A 1 88 ? 11.731 -1.374 -14.525 1.00 88.69 88 THR A C 1
ATOM 717 O O . THR A 1 88 ? 10.598 -1.237 -14.994 1.00 88.69 88 THR A O 1
ATOM 720 N N . VAL A 1 89 ? 12.376 -2.536 -14.580 1.00 88.94 89 VAL A N 1
ATOM 721 C CA . VAL A 1 89 ? 11.738 -3.796 -14.983 1.00 88.94 89 VAL A CA 1
ATOM 722 C C . VAL A 1 89 ? 10.955 -4.389 -13.811 1.00 88.94 89 VAL A C 1
ATOM 724 O O . VAL A 1 89 ? 11.357 -4.26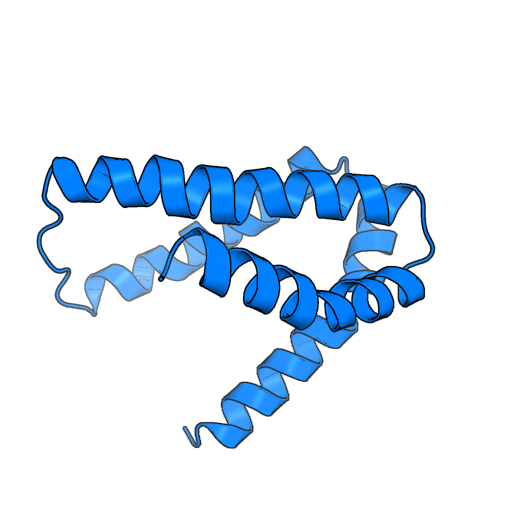4 -12.655 1.00 88.94 89 VAL A O 1
ATOM 727 N N . SER A 1 90 ? 9.835 -5.056 -14.095 1.00 85.69 90 SER A N 1
ATOM 728 C CA . SER A 1 90 ? 8.906 -5.572 -13.074 1.00 85.69 90 SER A CA 1
ATOM 729 C C . SER A 1 90 ? 9.563 -6.498 -12.042 1.00 85.69 90 SER A C 1
ATOM 731 O O . SER A 1 90 ? 9.136 -6.510 -10.890 1.00 85.69 90 SER A O 1
ATOM 733 N N . ILE A 1 91 ? 10.625 -7.217 -12.424 1.00 88.88 91 ILE A N 1
ATOM 734 C CA . ILE A 1 91 ? 11.382 -8.118 -11.544 1.00 88.88 91 ILE A CA 1
ATOM 735 C C . ILE A 1 91 ? 12.192 -7.386 -10.463 1.00 88.88 91 ILE A C 1
ATOM 737 O O . ILE A 1 91 ? 12.381 -7.917 -9.373 1.00 88.88 91 ILE A O 1
ATOM 741 N N . ASN A 1 92 ? 12.613 -6.142 -10.707 1.00 89.25 92 ASN A N 1
ATOM 742 C CA . ASN A 1 92 ? 13.403 -5.380 -9.736 1.00 89.25 92 ASN A CA 1
ATOM 743 C C . ASN A 1 92 ? 12.546 -4.865 -8.572 1.00 89.25 92 ASN A C 1
ATOM 745 O O . ASN A 1 92 ? 13.052 -4.691 -7.468 1.00 89.25 92 ASN A O 1
ATOM 749 N N . ALA A 1 93 ? 11.249 -4.633 -8.793 1.00 88.38 93 ALA A N 1
ATOM 750 C CA . ALA A 1 93 ? 10.345 -4.117 -7.769 1.00 88.38 93 ALA A CA 1
ATOM 751 C C . ALA A 1 93 ? 10.253 -5.019 -6.516 1.00 88.38 93 ALA A C 1
ATOM 753 O O . ALA A 1 93 ? 10.492 -4.507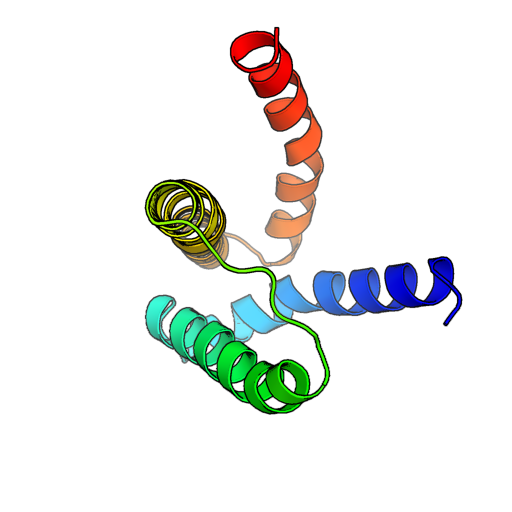 -5.421 1.00 88.38 93 ALA A O 1
ATOM 754 N N . PRO A 1 94 ? 9.968 -6.336 -6.616 1.00 86.38 94 PRO A N 1
ATOM 755 C CA . PRO A 1 94 ? 9.932 -7.212 -5.443 1.00 86.38 94 PRO A CA 1
ATOM 756 C C . PRO A 1 94 ? 11.315 -7.414 -4.803 1.00 86.38 94 PRO A C 1
ATOM 758 O O . PRO A 1 94 ? 11.403 -7.513 -3.581 1.00 86.38 94 PRO A O 1
ATOM 761 N N . VAL A 1 95 ? 12.397 -7.409 -5.593 1.00 89.19 95 VAL A N 1
ATOM 762 C CA . VAL A 1 95 ? 13.774 -7.489 -5.072 1.00 89.19 95 VAL A CA 1
ATOM 763 C C . VAL A 1 95 ? 14.083 -6.275 -4.200 1.00 89.19 95 VAL A C 1
ATOM 765 O O . VAL A 1 95 ? 14.529 -6.433 -3.068 1.00 89.19 95 VAL A O 1
ATOM 768 N N . ILE A 1 96 ? 13.777 -5.064 -4.666 1.00 89.56 96 ILE A N 1
ATOM 769 C CA . ILE A 1 96 ? 13.947 -3.849 -3.861 1.00 89.56 96 ILE A CA 1
ATOM 770 C C . ILE A 1 96 ? 13.022 -3.894 -2.641 1.00 89.56 96 ILE A C 1
ATOM 772 O O . ILE A 1 96 ? 13.464 -3.617 -1.528 1.00 89.56 96 ILE A O 1
ATOM 776 N N . ALA A 1 97 ? 11.761 -4.303 -2.813 1.00 87.38 97 ALA A N 1
ATOM 777 C CA . ALA A 1 97 ? 10.806 -4.400 -1.711 1.00 87.38 97 ALA A CA 1
ATOM 778 C C . ALA A 1 97 ? 11.271 -5.359 -0.599 1.00 87.38 97 ALA A C 1
ATOM 780 O O . ALA A 1 97 ? 10.969 -5.115 0.568 1.00 87.38 97 ALA A O 1
ATOM 781 N N . SER A 1 98 ? 12.054 -6.393 -0.921 1.00 88.50 98 SER A N 1
ATOM 782 C CA . SER A 1 98 ? 12.634 -7.316 0.067 1.00 88.50 98 SER A CA 1
ATOM 783 C C . SER A 1 98 ? 13.614 -6.655 1.048 1.00 88.50 98 SER A C 1
ATOM 785 O O . SER A 1 98 ? 13.841 -7.185 2.131 1.00 88.50 98 SER A O 1
ATOM 787 N N . SER A 1 99 ? 14.135 -5.466 0.719 1.00 90.00 99 SER A N 1
ATOM 788 C CA . SER A 1 99 ? 14.972 -4.657 1.619 1.00 90.00 99 SER A CA 1
ATOM 789 C C . SER A 1 99 ? 14.164 -3.811 2.614 1.00 90.00 99 SER A C 1
ATOM 791 O O . SER A 1 99 ? 14.723 -3.286 3.578 1.00 90.00 99 SER A O 1
ATOM 793 N N . SER A 1 100 ? 12.840 -3.713 2.436 1.00 89.75 100 SER A N 1
ATOM 794 C CA . SER A 1 100 ? 11.953 -2.917 3.300 1.00 89.75 100 SER A CA 1
ATOM 795 C C . SER A 1 100 ? 12.065 -3.241 4.799 1.00 89.75 100 SER A C 1
ATOM 797 O O . SER A 1 100 ? 12.011 -2.298 5.590 1.00 89.75 100 SER A O 1
ATOM 799 N N . PRO A 1 101 ? 12.268 -4.507 5.238 1.00 90.88 101 PRO A N 1
ATOM 800 C CA . PRO A 1 101 ? 12.467 -4.821 6.653 1.00 90.88 101 PRO A CA 1
ATOM 801 C C . PRO A 1 101 ? 13.667 -4.105 7.281 1.00 90.88 101 PRO A C 1
ATOM 803 O O . PRO A 1 101 ? 13.613 -3.755 8.455 1.00 90.88 101 PRO A O 1
ATOM 806 N N . ILE A 1 102 ? 14.726 -3.836 6.510 1.00 92.88 102 ILE A N 1
ATOM 807 C CA . ILE A 1 102 ? 15.921 -3.131 6.995 1.00 92.88 102 ILE A CA 1
ATOM 808 C C . ILE A 1 102 ? 15.567 -1.678 7.322 1.00 92.88 102 ILE A C 1
ATOM 810 O O . ILE A 1 102 ? 15.885 -1.184 8.402 1.00 92.88 102 ILE A O 1
ATOM 814 N N . LEU A 1 103 ? 14.858 -1.002 6.414 1.00 90.00 103 LEU A N 1
ATOM 815 C CA . LEU A 1 103 ? 14.383 0.364 6.643 1.00 90.00 103 LEU A CA 1
ATOM 816 C C . LEU A 1 103 ? 13.403 0.421 7.816 1.00 90.00 103 LEU A C 1
ATOM 818 O O . LEU A 1 103 ? 13.503 1.312 8.655 1.00 90.00 103 LEU A O 1
ATOM 822 N N . LEU A 1 104 ? 12.491 -0.550 7.904 1.00 91.44 104 LEU A N 1
ATOM 823 C CA . LEU A 1 104 ? 11.539 -0.647 9.006 1.00 91.44 104 LEU A CA 1
ATOM 824 C C . LEU A 1 104 ? 12.252 -0.831 10.352 1.00 91.44 104 LEU A C 1
ATOM 826 O O . LEU A 1 104 ? 11.889 -0.171 11.323 1.00 91.44 104 LEU A O 1
ATOM 830 N N . PHE A 1 105 ? 13.296 -1.660 10.402 1.00 93.06 105 PHE A N 1
ATOM 831 C CA . PHE A 1 105 ? 14.120 -1.842 11.593 1.00 93.06 105 PHE A CA 1
ATOM 832 C C . PHE A 1 105 ? 14.801 -0.534 12.018 1.00 93.06 105 PHE A C 1
ATOM 834 O O . PHE A 1 105 ? 14.669 -0.123 13.170 1.00 93.06 105 PHE A O 1
ATOM 841 N N . ILE A 1 106 ? 15.449 0.176 11.090 1.00 93.50 106 ILE A N 1
ATOM 842 C CA . ILE A 1 106 ? 16.099 1.465 11.380 1.00 93.50 106 ILE A CA 1
ATOM 843 C C . ILE A 1 106 ? 15.079 2.491 11.894 1.00 93.50 106 ILE A C 1
ATOM 845 O O . ILE A 1 106 ? 15.314 3.147 12.907 1.00 93.50 106 ILE A O 1
ATOM 849 N N . LEU A 1 107 ? 13.921 2.601 11.237 1.00 90.06 107 LEU A N 1
ATOM 850 C CA . LEU A 1 107 ? 12.850 3.504 11.661 1.00 90.06 107 LEU A CA 1
ATOM 851 C C . LEU A 1 107 ? 12.291 3.120 13.035 1.00 90.06 107 LEU A C 1
ATOM 853 O O . LEU A 1 107 ? 11.980 4.009 13.824 1.00 90.06 107 LEU A O 1
ATOM 857 N N . SER A 1 108 ? 12.206 1.827 13.358 1.00 92.25 108 SER A N 1
ATOM 858 C CA . SER A 1 108 ? 11.735 1.382 14.672 1.00 92.25 108 SER A CA 1
ATOM 859 C C . SER A 1 108 ? 12.637 1.870 15.807 1.00 92.25 108 SER A C 1
ATOM 861 O O . SER A 1 108 ? 12.134 2.383 16.798 1.00 92.25 108 SER A O 1
ATOM 863 N N . ILE A 1 109 ? 13.961 1.847 15.628 1.00 93.06 109 ILE A N 1
ATOM 864 C CA . ILE A 1 109 ? 14.907 2.368 16.627 1.00 93.06 109 ILE A CA 1
ATOM 865 C C . ILE A 1 109 ? 14.725 3.880 16.837 1.00 93.06 109 ILE A C 1
ATOM 867 O O . ILE A 1 109 ? 14.909 4.387 17.942 1.00 93.06 109 ILE A O 1
ATOM 871 N N . ILE A 1 110 ? 14.382 4.612 15.775 1.00 91.62 110 ILE A N 1
ATOM 872 C CA . ILE A 1 110 ? 14.249 6.073 15.812 1.00 91.62 110 ILE A CA 1
ATOM 873 C C . ILE A 1 110 ? 12.914 6.499 16.438 1.00 91.62 110 ILE A C 1
ATOM 875 O O . ILE A 1 110 ? 12.893 7.416 17.256 1.00 91.62 110 ILE A O 1
ATOM 879 N N . PHE A 1 111 ? 11.808 5.860 16.048 1.00 88.44 111 PHE A N 1
ATOM 880 C CA . PHE A 1 111 ? 10.448 6.305 16.381 1.00 88.44 111 PHE A CA 1
ATOM 881 C C . PHE A 1 111 ? 9.782 5.528 17.521 1.00 88.44 111 PHE A C 1
ATOM 883 O O . PHE A 1 111 ? 8.909 6.078 18.186 1.00 88.44 111 PHE A O 1
ATOM 890 N N . LEU A 1 112 ? 10.145 4.258 17.718 1.00 85.44 112 LEU A N 1
ATOM 891 C CA . LEU A 1 112 ? 9.499 3.323 18.654 1.00 85.44 112 LEU A CA 1
ATOM 892 C C . LEU A 1 112 ? 10.398 2.961 19.844 1.00 85.44 112 LEU A C 1
ATOM 894 O O . LEU A 1 112 ? 10.172 1.934 20.476 1.00 85.44 112 LEU A O 1
ATOM 898 N N . LYS A 1 113 ? 11.415 3.787 20.103 1.00 56.91 113 LYS A N 1
ATOM 899 C CA . LYS A 1 113 ? 12.388 3.612 21.183 1.00 56.91 113 LYS A CA 1
ATOM 900 C C . LYS A 1 113 ? 11.745 3.208 22.510 1.00 56.91 113 LYS A C 1
ATOM 902 O O . LYS A 1 113 ? 10.802 3.913 22.937 1.00 56.91 113 LYS A O 1
#

pLDDT: mean 86.75, std 6.0, range [56.91, 94.12]

Sequence (113 aa):
MNPILALIIANFIWGAASPVFKFALENIPPFTLAFIRFFGASLLFIPFIKWRELTKITQGDWVRIIIGSAFLGVFVNIFFFFLGLQRTVSINAPVIASSSPILLFILSIIFLK

Radius of gyration: 16.86 Å; chains: 1; bounding box: 39×35×43 Å